Protein AF-A0A0D4CNG5-F1 (afdb_monomer_lite)

Sequence (132 aa):
MATKSVIRSNSKRKHYIVVYKGDNAIAQGYADDVAKELNITYSTLSYMMSPAYKKRVDTHKHRLKGYTTVVDLDEKPKMPTPKQVANYYLRHSTGETAEHYNCSTATVCRFFRQVHGCSKYQYLEKQYAKQN

Structure (mmCIF, N/CA/C/O backbone):
data_AF-A0A0D4CNG5-F1
#
_entry.id   AF-A0A0D4CNG5-F1
#
loop_
_atom_site.group_PDB
_atom_site.id
_atom_site.type_symbol
_atom_site.label_atom_id
_atom_site.label_alt_id
_atom_site.label_comp_id
_atom_site.label_asym_id
_atom_site.label_entity_id
_atom_site.label_seq_id
_atom_site.pdbx_PDB_ins_code
_atom_site.Cartn_x
_atom_site.Cartn_y
_atom_site.Cartn_z
_atom_site.occupancy
_atom_site.B_iso_or_equiv
_atom_site.auth_seq_id
_atom_site.auth_comp_id
_atom_site.auth_asym_id
_atom_site.auth_atom_id
_atom_site.pdbx_PDB_model_num
ATOM 1 N N . MET A 1 1 ? 42.931 -20.724 1.056 1.00 38.41 1 MET A N 1
ATOM 2 C CA . MET A 1 1 ? 41.968 -19.691 1.497 1.00 38.41 1 MET A CA 1
ATOM 3 C C . MET A 1 1 ? 40.850 -19.613 0.466 1.00 38.41 1 MET A C 1
ATOM 5 O O . MET A 1 1 ? 41.064 -19.055 -0.598 1.00 38.41 1 MET A O 1
ATOM 9 N N . ALA A 1 2 ? 39.709 -20.256 0.722 1.00 35.88 2 ALA A N 1
ATOM 10 C CA . ALA A 1 2 ? 38.561 -20.221 -0.184 1.00 35.88 2 ALA A CA 1
ATOM 11 C C . ALA A 1 2 ? 37.722 -18.976 0.129 1.00 35.88 2 ALA A C 1
ATOM 13 O O . ALA A 1 2 ? 37.153 -18.860 1.217 1.00 35.88 2 ALA A O 1
ATOM 14 N N . THR A 1 3 ? 37.680 -18.025 -0.800 1.00 41.94 3 THR A N 1
ATOM 15 C CA . THR A 1 3 ? 36.754 -16.896 -0.753 1.00 41.94 3 THR A CA 1
ATOM 16 C C . THR A 1 3 ? 35.334 -17.450 -0.825 1.00 41.94 3 THR A C 1
ATOM 18 O O . THR A 1 3 ? 34.931 -18.035 -1.827 1.00 41.94 3 THR A O 1
ATOM 21 N N . LYS A 1 4 ? 34.574 -17.302 0.268 1.00 41.16 4 LYS A N 1
ATOM 22 C CA . LYS A 1 4 ? 33.130 -17.548 0.279 1.00 41.16 4 LYS A CA 1
ATOM 23 C C . LYS A 1 4 ? 32.509 -16.635 -0.774 1.00 41.16 4 LYS A C 1
ATOM 25 O O . LYS A 1 4 ? 32.385 -15.430 -0.564 1.00 41.16 4 LYS A O 1
ATOM 30 N N . SER A 1 5 ? 32.160 -17.212 -1.917 1.00 40.66 5 SER A N 1
ATOM 31 C CA . SER A 1 5 ? 31.307 -16.592 -2.914 1.00 40.66 5 SER A CA 1
ATOM 32 C C . SER A 1 5 ? 30.008 -16.202 -2.216 1.00 40.66 5 SER A C 1
ATOM 34 O O . SER A 1 5 ? 29.241 -17.042 -1.748 1.00 40.66 5 SER A O 1
ATOM 36 N N . VAL A 1 6 ? 29.791 -14.896 -2.074 1.00 45.34 6 VAL A N 1
ATOM 37 C CA . VAL A 1 6 ? 28.518 -14.348 -1.621 1.00 45.34 6 VAL A CA 1
ATOM 38 C C . VAL A 1 6 ? 27.495 -14.727 -2.687 1.00 45.34 6 VAL A C 1
ATOM 40 O O . VAL A 1 6 ? 27.410 -14.094 -3.737 1.00 45.34 6 VAL A O 1
ATOM 43 N N . ILE A 1 7 ? 26.748 -15.802 -2.438 1.00 46.78 7 ILE A N 1
ATOM 44 C CA . ILE A 1 7 ? 25.554 -16.161 -3.198 1.00 46.78 7 ILE A CA 1
ATOM 45 C C . ILE A 1 7 ? 24.547 -15.034 -2.956 1.00 46.78 7 ILE A C 1
ATOM 47 O O . ILE A 1 7 ? 23.754 -15.064 -2.022 1.00 46.78 7 ILE A O 1
ATOM 51 N N . ARG A 1 8 ? 24.608 -13.986 -3.774 1.00 45.38 8 ARG A N 1
ATOM 52 C CA . ARG A 1 8 ? 23.518 -13.022 -3.939 1.00 45.38 8 ARG A CA 1
ATOM 53 C C . ARG A 1 8 ? 22.964 -13.152 -5.349 1.00 45.38 8 ARG A C 1
ATOM 55 O O . ARG A 1 8 ? 22.846 -12.186 -6.088 1.00 45.38 8 ARG A O 1
ATOM 62 N N . SER A 1 9 ? 22.579 -14.368 -5.715 1.00 44.97 9 SER A N 1
ATOM 63 C CA . SER A 1 9 ? 21.597 -14.595 -6.772 1.00 44.97 9 SER A CA 1
ATOM 64 C C . SER A 1 9 ? 20.187 -14.453 -6.190 1.00 44.97 9 SER A C 1
ATOM 66 O O . SER A 1 9 ? 19.354 -15.348 -6.328 1.00 44.97 9 SER A O 1
ATOM 68 N N . ASN A 1 10 ? 19.895 -13.324 -5.527 1.00 54.50 10 ASN A N 1
ATOM 69 C CA . ASN A 1 10 ? 18.500 -12.974 -5.284 1.00 54.50 10 ASN A CA 1
ATOM 70 C C . ASN A 1 10 ? 17.960 -12.502 -6.634 1.00 54.50 10 ASN A C 1
ATOM 72 O O . ASN A 1 10 ? 18.228 -11.391 -7.087 1.00 54.50 10 ASN A O 1
ATOM 76 N N . SER A 1 11 ? 17.368 -13.440 -7.371 1.00 67.00 11 SER A N 1
ATOM 77 C CA . SER A 1 11 ? 16.848 -13.173 -8.703 1.00 67.00 11 SER A CA 1
ATOM 78 C C . SER A 1 11 ? 15.831 -12.046 -8.593 1.00 67.00 11 SER A C 1
ATOM 80 O O . SER A 1 11 ? 14.789 -12.223 -7.964 1.00 67.00 11 SER A O 1
ATOM 82 N N . LYS A 1 12 ? 16.099 -10.921 -9.263 1.00 67.88 12 LYS A N 1
ATOM 83 C CA . LYS A 1 12 ? 15.186 -9.772 -9.371 1.00 67.88 12 LYS A CA 1
ATOM 84 C C . LYS A 1 12 ? 13.804 -10.134 -9.946 1.00 67.88 12 LYS A C 1
ATOM 86 O O . LYS A 1 12 ? 12.927 -9.286 -10.042 1.00 67.88 12 LYS A O 1
ATOM 91 N N . ARG A 1 13 ? 13.594 -11.386 -10.368 1.00 68.56 13 ARG A N 1
ATOM 92 C CA . ARG A 1 13 ? 12.285 -11.940 -10.743 1.00 68.56 13 ARG A CA 1
ATOM 93 C C . ARG A 1 13 ? 11.368 -12.207 -9.547 1.00 68.56 13 ARG A C 1
ATOM 95 O O . ARG A 1 13 ? 10.155 -12.186 -9.701 1.00 68.56 13 ARG A O 1
ATOM 102 N N . LYS A 1 14 ? 11.937 -12.431 -8.357 1.00 77.81 14 LYS A N 1
ATOM 103 C CA . LYS A 1 14 ? 11.190 -12.657 -7.105 1.00 77.81 14 LYS A CA 1
ATOM 104 C C . LYS A 1 14 ? 10.842 -11.370 -6.361 1.00 77.81 14 LYS A C 1
ATOM 106 O O . LYS A 1 14 ? 10.240 -11.433 -5.296 1.00 77.81 14 LYS A O 1
ATOM 111 N N . HIS A 1 15 ? 11.229 -10.226 -6.907 1.00 84.38 15 HIS A N 1
ATOM 112 C CA . HIS A 1 15 ? 10.932 -8.940 -6.309 1.00 84.38 15 HIS A CA 1
ATOM 113 C C . HIS A 1 15 ? 9.470 -8.577 -6.556 1.00 84.38 15 HIS A C 1
ATOM 115 O O . HIS A 1 15 ? 8.908 -8.887 -7.615 1.00 84.38 15 HIS A O 1
ATOM 121 N N . TYR A 1 16 ? 8.859 -7.939 -5.564 1.00 86.38 16 TYR A N 1
ATOM 122 C CA . TYR A 1 16 ? 7.525 -7.381 -5.676 1.00 86.38 16 TYR A CA 1
ATOM 123 C C . TYR A 1 16 ? 7.626 -5.996 -6.305 1.00 86.38 16 TYR A C 1
ATOM 125 O O . TYR A 1 16 ? 8.336 -5.118 -5.823 1.00 8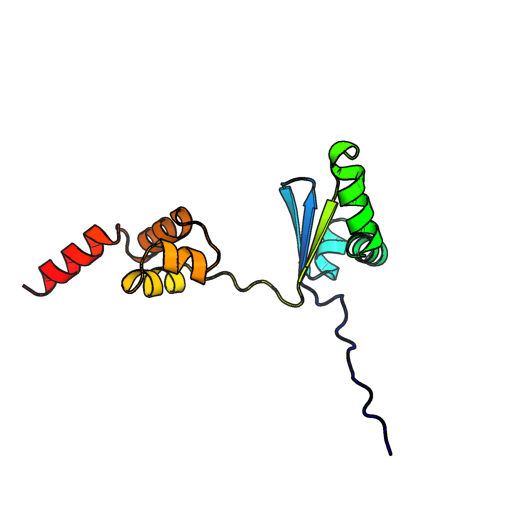6.38 16 TYR A O 1
ATOM 133 N N . ILE A 1 17 ? 6.905 -5.802 -7.396 1.00 89.81 17 ILE A N 1
ATOM 134 C CA . ILE A 1 17 ? 6.953 -4.597 -8.198 1.00 89.81 17 ILE A C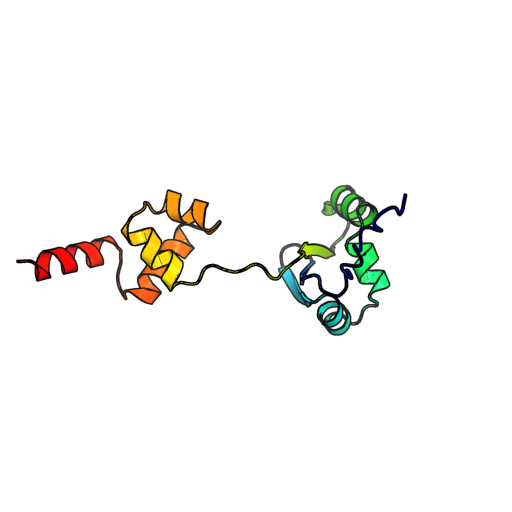A 1
ATOM 135 C C . ILE A 1 17 ? 5.583 -3.937 -8.196 1.00 89.81 17 ILE A C 1
ATOM 137 O O . ILE A 1 17 ? 4.555 -4.599 -8.339 1.00 89.81 17 ILE A O 1
ATOM 141 N N . VAL A 1 18 ? 5.583 -2.612 -8.074 1.00 88.94 18 VAL A N 1
ATOM 142 C CA . VAL A 1 18 ? 4.403 -1.783 -8.330 1.00 88.94 18 VAL A CA 1
ATOM 143 C C . VAL A 1 18 ? 4.727 -0.804 -9.445 1.00 88.94 18 VAL A C 1
ATOM 145 O O . VAL A 1 18 ? 5.732 -0.090 -9.395 1.00 88.94 18 VAL A O 1
ATOM 148 N N . VAL A 1 19 ? 3.872 -0.788 -10.460 1.00 89.00 19 VAL A N 1
ATOM 149 C CA . VAL A 1 19 ? 4.018 0.037 -11.653 1.00 89.00 19 VAL A CA 1
ATOM 150 C C . VAL A 1 19 ? 2.916 1.086 -11.655 1.00 89.00 19 VAL A C 1
ATOM 152 O O . VAL A 1 19 ? 1.734 0.755 -11.595 1.00 89.00 19 VAL A O 1
ATOM 155 N N . TYR A 1 20 ? 3.297 2.354 -11.749 1.00 87.44 20 TYR A N 1
ATOM 156 C CA . TYR A 1 20 ? 2.386 3.497 -11.768 1.00 87.44 20 TYR A CA 1
ATOM 157 C C . TYR A 1 20 ? 2.435 4.194 -13.111 1.00 87.44 20 TYR A C 1
ATOM 159 O O . TYR A 1 20 ? 3.506 4.286 -13.689 1.00 87.44 20 TYR A O 1
ATOM 167 N N . LYS A 1 21 ? 1.320 4.754 -13.575 1.00 86.25 21 LYS A N 1
ATOM 168 C CA . LYS A 1 21 ? 1.249 5.685 -14.702 1.00 86.25 21 LYS A CA 1
ATOM 169 C C . LYS A 1 21 ? 0.746 7.033 -14.194 1.00 86.25 21 LYS A C 1
ATOM 171 O O . LYS A 1 21 ? -0.444 7.184 -13.910 1.00 86.25 21 LYS A O 1
ATOM 176 N N . GLY A 1 22 ? 1.644 8.010 -14.073 1.00 81.31 22 GLY A N 1
ATOM 177 C CA . GLY A 1 22 ? 1.366 9.204 -13.267 1.00 81.31 22 GLY A CA 1
ATOM 178 C C . GLY A 1 22 ? 1.118 8.811 -11.806 1.00 81.31 22 GLY A C 1
ATOM 179 O O . GLY A 1 22 ? 1.940 8.106 -11.228 1.00 81.31 22 GLY A O 1
ATOM 180 N N . ASP A 1 23 ? -0.026 9.208 -11.246 1.00 78.69 23 ASP A N 1
ATOM 181 C CA . ASP A 1 23 ? -0.401 8.902 -9.854 1.00 78.69 23 ASP A CA 1
ATOM 182 C C . ASP A 1 23 ? -1.192 7.589 -9.700 1.00 78.69 23 ASP A C 1
ATOM 184 O O . ASP A 1 23 ? -1.469 7.145 -8.587 1.00 78.69 23 ASP A O 1
ATOM 188 N N . ASN A 1 24 ? -1.552 6.937 -10.810 1.00 81.62 24 ASN A N 1
ATOM 189 C CA . ASN A 1 24 ? -2.383 5.735 -10.794 1.00 81.62 24 ASN A CA 1
ATOM 190 C C . ASN A 1 24 ? -1.525 4.473 -10.857 1.00 81.62 24 ASN A C 1
ATOM 192 O O . ASN A 1 24 ? -0.761 4.298 -11.805 1.00 81.62 24 ASN A O 1
ATOM 196 N N . ALA A 1 25 ? -1.682 3.564 -9.894 1.00 87.31 25 ALA A N 1
ATOM 197 C CA . ALA A 1 25 ? -1.111 2.223 -9.989 1.00 87.31 25 ALA A CA 1
ATOM 198 C C . ALA A 1 25 ? -1.809 1.445 -11.119 1.00 87.31 25 ALA A C 1
ATOM 200 O O . ALA A 1 25 ? -3.036 1.361 -11.137 1.00 87.31 25 ALA A O 1
ATOM 201 N N . ILE A 1 26 ? -1.031 0.903 -12.060 1.00 90.44 26 ILE A N 1
ATOM 202 C CA . ILE A 1 26 ? -1.540 0.166 -13.229 1.00 90.44 26 ILE A CA 1
ATOM 203 C C . ILE A 1 26 ? -1.287 -1.341 -13.159 1.00 90.44 26 ILE A C 1
ATOM 205 O O . ILE A 1 26 ? -2.023 -2.081 -13.794 1.00 90.44 26 ILE A O 1
ATOM 209 N N . ALA A 1 27 ? -0.272 -1.788 -12.414 1.00 90.25 27 ALA A N 1
ATOM 210 C CA . ALA A 1 27 ? 0.012 -3.204 -12.181 1.00 90.25 27 ALA A CA 1
ATOM 211 C C . ALA A 1 27 ? 0.789 -3.379 -10.870 1.00 90.25 27 ALA A C 1
ATOM 213 O O . ALA A 1 27 ? 1.582 -2.509 -10.486 1.00 90.25 27 ALA A O 1
ATOM 214 N N . GLN A 1 28 ? 0.574 -4.498 -10.180 1.00 91.31 28 GLN A N 1
ATOM 215 C CA . GLN A 1 28 ? 1.297 -4.841 -8.954 1.00 91.31 28 GLN A CA 1
ATOM 216 C C . GLN A 1 28 ? 1.419 -6.357 -8.787 1.00 91.31 28 GLN A C 1
ATOM 218 O O . GLN A 1 28 ? 0.457 -7.088 -9.003 1.00 91.31 28 GLN A O 1
ATOM 223 N N . GLY A 1 29 ? 2.576 -6.838 -8.344 1.00 89.69 29 GLY A N 1
ATOM 224 C CA . GLY A 1 29 ? 2.805 -8.274 -8.186 1.00 89.69 29 GLY A CA 1
ATOM 225 C C . GLY A 1 29 ? 4.280 -8.629 -8.223 1.00 89.69 29 GLY A C 1
ATOM 226 O O . GLY A 1 29 ? 5.136 -7.752 -8.165 1.00 89.69 29 GLY A O 1
ATOM 227 N N . TYR A 1 30 ? 4.595 -9.916 -8.334 1.00 90.38 30 TYR A N 1
ATOM 228 C CA . TYR A 1 30 ? 5.971 -10.317 -8.610 1.00 90.38 30 TYR A CA 1
ATOM 229 C C . TYR A 1 30 ? 6.366 -9.918 -10.031 1.00 90.38 30 TYR A C 1
ATOM 231 O O . TYR A 1 30 ? 5.524 -9.847 -10.926 1.00 90.38 30 TYR A O 1
ATOM 239 N N . ALA A 1 31 ? 7.651 -9.650 -10.243 1.00 87.81 31 ALA A N 1
ATOM 240 C CA . ALA A 1 31 ? 8.137 -9.068 -11.488 1.00 87.81 31 ALA A CA 1
ATOM 241 C C . ALA A 1 31 ? 7.731 -9.845 -12.755 1.00 87.81 31 ALA A C 1
ATOM 243 O O . ALA A 1 31 ? 7.420 -9.232 -13.776 1.00 87.81 31 ALA A O 1
ATOM 244 N N . ASP A 1 32 ? 7.703 -11.178 -12.685 1.00 87.69 32 ASP A N 1
ATOM 245 C CA . ASP A 1 32 ? 7.287 -12.027 -13.808 1.00 87.69 32 ASP A CA 1
ATOM 246 C C . ASP A 1 32 ? 5.789 -11.886 -14.128 1.00 87.69 32 ASP A C 1
ATOM 248 O O . ASP A 1 32 ? 5.409 -11.905 -15.299 1.00 87.69 32 ASP A O 1
ATOM 252 N N . ASP A 1 33 ? 4.942 -11.714 -13.114 1.00 90.06 33 ASP A N 1
ATOM 253 C CA . ASP A 1 33 ? 3.497 -11.546 -13.294 1.00 90.06 33 ASP A CA 1
ATOM 254 C C . ASP A 1 33 ? 3.181 -10.156 -13.844 1.00 90.06 33 ASP A C 1
ATOM 256 O O . ASP A 1 33 ? 2.421 -10.023 -14.800 1.00 90.06 33 ASP A O 1
ATOM 260 N N . VAL A 1 34 ? 3.851 -9.130 -13.317 1.00 90.62 34 VAL A N 1
ATOM 261 C CA . VAL A 1 34 ? 3.696 -7.745 -13.779 1.00 90.62 34 VAL A CA 1
ATOM 262 C C . VAL A 1 34 ? 4.160 -7.585 -15.228 1.00 90.62 34 VAL A C 1
ATOM 264 O O . VAL A 1 34 ? 3.513 -6.892 -16.012 1.00 90.62 34 VAL A O 1
ATOM 267 N N . ALA A 1 35 ? 5.259 -8.241 -15.619 1.00 90.44 35 ALA A N 1
ATOM 268 C CA . ALA A 1 35 ? 5.721 -8.228 -17.006 1.00 90.44 35 ALA A CA 1
ATOM 269 C C . ALA A 1 35 ? 4.671 -8.823 -17.963 1.00 90.44 35 ALA A C 1
ATOM 271 O O . ALA A 1 35 ? 4.425 -8.261 -19.031 1.00 90.44 35 ALA A O 1
ATOM 272 N N . LYS A 1 36 ? 4.017 -9.922 -17.560 1.00 91.12 36 LYS A N 1
ATOM 273 C CA . LYS A 1 36 ? 2.935 -10.551 -18.333 1.00 91.12 36 LYS A CA 1
ATOM 274 C C . LYS A 1 36 ? 1.691 -9.669 -18.394 1.00 91.12 36 LYS A C 1
ATOM 276 O O . LYS A 1 36 ? 1.148 -9.487 -19.477 1.00 91.12 36 LYS A O 1
ATOM 281 N N . GLU A 1 37 ? 1.269 -9.109 -17.262 1.00 92.00 37 GLU A N 1
ATOM 282 C CA . GLU A 1 37 ? 0.088 -8.241 -17.164 1.00 92.00 37 GLU A CA 1
ATOM 283 C C . GLU A 1 37 ? 0.219 -7.007 -18.064 1.00 92.00 37 GLU A C 1
ATOM 285 O O . GLU A 1 37 ? -0.711 -6.648 -18.783 1.00 92.00 37 GLU A O 1
ATOM 290 N N . LEU A 1 38 ? 1.405 -6.397 -18.086 1.00 88.88 38 LEU A N 1
ATOM 291 C CA . LEU A 1 38 ? 1.695 -5.233 -18.923 1.00 88.88 38 LEU A CA 1
ATOM 292 C C . LEU A 1 38 ? 2.056 -5.591 -20.371 1.00 88.88 38 LEU A C 1
ATOM 294 O O . LEU A 1 38 ? 2.270 -4.686 -21.177 1.00 88.88 38 LEU A O 1
ATOM 298 N N . ASN A 1 39 ? 2.135 -6.882 -20.704 1.00 92.69 39 ASN A N 1
ATOM 299 C CA . ASN A 1 39 ? 2.583 -7.392 -21.998 1.00 92.69 39 ASN A CA 1
ATOM 300 C C . ASN A 1 39 ? 3.945 -6.810 -22.438 1.00 92.69 39 ASN A C 1
ATOM 302 O O . ASN A 1 39 ? 4.127 -6.370 -23.575 1.00 92.69 39 ASN A O 1
ATOM 306 N N . ILE A 1 40 ? 4.911 -6.778 -21.515 1.00 90.12 40 ILE A N 1
ATOM 307 C CA . ILE A 1 40 ? 6.278 -6.301 -21.764 1.00 90.12 40 ILE A CA 1
ATOM 308 C C . ILE A 1 40 ? 7.308 -7.379 -21.438 1.00 90.12 40 ILE A C 1
ATOM 310 O O . ILE A 1 40 ? 7.077 -8.295 -20.653 1.00 90.12 40 ILE A O 1
ATOM 314 N N . THR A 1 41 ? 8.504 -7.244 -22.007 1.00 90.69 41 THR A N 1
ATOM 315 C CA . THR A 1 41 ? 9.616 -8.125 -21.640 1.00 90.69 41 THR A CA 1
ATOM 316 C C . THR A 1 41 ? 10.168 -7.769 -20.261 1.00 90.69 41 THR A C 1
ATOM 318 O O . THR A 1 41 ? 10.187 -6.601 -19.859 1.00 90.69 41 THR A O 1
ATOM 321 N N . TYR A 1 42 ? 10.722 -8.762 -19.563 1.00 87.12 42 TYR A N 1
ATOM 322 C CA . TYR A 1 42 ? 11.441 -8.522 -18.312 1.00 87.12 42 TYR A CA 1
ATOM 323 C C . TYR A 1 42 ? 12.607 -7.537 -18.494 1.00 87.12 42 TYR A C 1
ATOM 325 O O . TYR A 1 42 ? 12.871 -6.725 -17.615 1.00 87.12 42 TYR A O 1
ATOM 333 N N . SER A 1 43 ? 13.284 -7.556 -19.646 1.00 88.12 43 SER A N 1
ATOM 334 C CA . SER A 1 43 ? 14.358 -6.605 -19.963 1.00 88.12 43 SER A CA 1
ATOM 335 C C . SER A 1 43 ? 13.854 -5.161 -19.969 1.00 88.12 43 SER A C 1
ATOM 337 O O . SER A 1 43 ? 14.508 -4.278 -19.413 1.00 88.12 43 SER A O 1
ATOM 339 N N . THR A 1 44 ? 12.665 -4.924 -20.531 1.00 88.06 44 THR A N 1
ATOM 340 C CA . THR A 1 44 ? 11.993 -3.618 -20.494 1.00 88.06 44 THR A CA 1
ATOM 341 C C . THR A 1 44 ? 11.670 -3.216 -19.058 1.00 88.06 44 THR A C 1
ATOM 343 O O . THR A 1 44 ? 12.037 -2.119 -18.638 1.00 88.06 44 THR A O 1
ATOM 346 N N . LEU A 1 45 ? 11.068 -4.117 -18.278 1.00 87.75 45 LEU A N 1
ATOM 347 C CA . LEU A 1 45 ? 10.761 -3.868 -16.867 1.00 87.75 45 LEU A CA 1
ATOM 348 C C . LEU A 1 45 ? 12.036 -3.567 -16.055 1.00 87.75 45 LEU A C 1
ATOM 350 O O . LEU A 1 45 ? 12.084 -2.608 -15.287 1.00 87.75 45 LEU A O 1
ATOM 354 N N . SER A 1 46 ? 13.115 -4.315 -16.291 1.00 88.19 46 SER A N 1
ATOM 355 C CA . SER A 1 46 ? 14.424 -4.108 -15.664 1.00 88.19 46 SER A CA 1
ATOM 356 C C . SER A 1 46 ? 15.057 -2.773 -16.040 1.00 88.19 46 SER A C 1
ATOM 358 O O . SER A 1 46 ? 15.703 -2.147 -15.196 1.00 88.19 46 SER A O 1
ATOM 360 N N . TYR A 1 47 ? 14.886 -2.315 -17.280 1.00 87.44 47 TYR A N 1
ATOM 361 C CA . TYR A 1 47 ? 15.317 -0.979 -17.679 1.00 87.44 47 TYR A CA 1
ATOM 362 C C . TYR A 1 47 ? 14.530 0.101 -16.930 1.00 87.44 47 TYR A C 1
ATOM 364 O O . TYR A 1 47 ? 15.135 1.053 -16.440 1.00 87.44 47 TYR A O 1
ATOM 372 N N . MET A 1 48 ? 13.217 -0.072 -16.757 1.00 87.38 48 MET A N 1
ATOM 373 C CA . MET A 1 48 ? 12.369 0.873 -16.018 1.00 87.38 48 MET A CA 1
ATOM 374 C C . MET A 1 48 ? 12.723 0.955 -14.525 1.00 87.38 48 MET A C 1
ATOM 376 O O . MET A 1 48 ? 12.583 2.008 -13.908 1.00 87.38 48 MET A O 1
ATOM 380 N N . MET A 1 49 ? 13.258 -0.125 -13.953 1.00 86.00 49 MET A N 1
ATOM 381 C CA . MET A 1 49 ? 13.796 -0.144 -12.587 1.00 86.00 49 MET A CA 1
ATOM 382 C C . MET A 1 49 ? 15.188 0.496 -12.464 1.00 86.00 49 MET A C 1
ATOM 384 O O . MET A 1 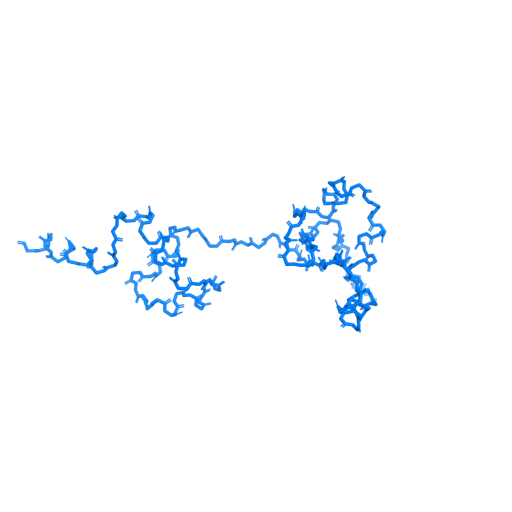49 ? 15.649 0.771 -11.352 1.00 86.00 49 MET A O 1
ATOM 388 N N . SER A 1 50 ? 15.882 0.733 -13.582 1.00 86.69 50 SER A N 1
ATOM 389 C CA . SER A 1 50 ? 17.262 1.220 -13.569 1.00 86.69 50 SER A CA 1
ATOM 390 C C . SER A 1 50 ? 17.377 2.679 -13.092 1.00 86.69 50 SER A C 1
ATOM 392 O O . SER A 1 50 ? 16.483 3.495 -13.342 1.00 86.69 50 SER A O 1
ATOM 394 N N . PRO A 1 51 ? 18.514 3.064 -12.480 1.00 86.38 51 PRO A N 1
ATOM 395 C CA . PRO A 1 51 ? 18.773 4.457 -12.110 1.00 86.38 51 PRO A CA 1
ATOM 396 C C . PRO A 1 51 ? 18.710 5.425 -13.298 1.00 86.38 51 PRO A C 1
ATOM 398 O O . PRO A 1 51 ? 18.263 6.559 -13.149 1.00 86.38 51 PRO A O 1
ATOM 401 N N . ALA A 1 52 ? 19.121 4.976 -14.489 1.00 85.44 52 ALA A N 1
ATOM 402 C CA . ALA A 1 52 ? 19.092 5.785 -15.703 1.00 85.44 52 ALA A CA 1
ATOM 403 C C . ALA A 1 52 ? 17.659 6.162 -16.103 1.00 85.44 52 ALA A C 1
ATOM 405 O O . ALA A 1 52 ? 17.394 7.314 -16.452 1.00 85.44 52 ALA A O 1
ATOM 406 N N . TYR A 1 53 ? 16.727 5.211 -16.011 1.00 85.56 53 TYR A N 1
ATOM 407 C CA . TYR A 1 53 ? 15.323 5.472 -16.298 1.00 85.56 53 TYR A CA 1
ATOM 408 C C . TYR A 1 53 ? 14.688 6.373 -15.236 1.00 85.56 53 TYR A C 1
ATOM 410 O O . TYR A 1 53 ? 14.041 7.353 -15.600 1.00 85.56 53 TYR A O 1
ATOM 418 N N . LYS A 1 54 ? 14.949 6.119 -13.945 1.00 83.69 54 LYS A N 1
ATOM 419 C CA . LYS A 1 54 ? 14.496 6.996 -12.846 1.00 83.69 54 LYS A CA 1
ATOM 420 C C . LYS A 1 54 ? 14.949 8.440 -13.065 1.00 83.69 54 LYS A C 1
ATOM 422 O O . LYS A 1 54 ? 14.117 9.338 -13.128 1.00 83.69 54 LYS A O 1
ATOM 427 N N . LYS A 1 55 ? 16.241 8.644 -13.349 1.00 85.31 55 LYS A N 1
ATOM 428 C CA . LYS A 1 55 ? 16.798 9.967 -13.667 1.00 85.31 55 LYS A CA 1
ATOM 429 C C . LYS A 1 55 ? 16.095 10.616 -14.860 1.00 85.31 55 LYS A C 1
ATOM 431 O O . LYS A 1 55 ? 15.828 11.814 -14.831 1.00 85.31 55 LYS A O 1
ATOM 436 N N . ARG A 1 56 ? 15.776 9.849 -15.908 1.00 82.19 56 ARG A N 1
ATOM 437 C CA . ARG A 1 56 ? 15.063 10.354 -17.091 1.00 82.19 56 ARG A CA 1
ATOM 438 C C . ARG A 1 56 ? 13.631 10.781 -16.763 1.00 82.19 56 ARG A C 1
ATOM 440 O O . ARG A 1 56 ? 13.204 11.829 -17.244 1.00 82.19 56 ARG A O 1
ATOM 447 N N . VAL A 1 57 ? 12.912 9.993 -15.962 1.00 81.44 57 VAL A N 1
ATOM 448 C CA . VAL A 1 57 ? 11.554 10.321 -15.502 1.00 81.44 57 VAL A CA 1
ATOM 449 C C . VAL A 1 57 ? 11.575 11.578 -14.637 1.00 81.44 57 VAL A C 1
ATOM 451 O O . VAL A 1 57 ? 10.799 12.490 -14.902 1.00 81.44 57 VAL A O 1
ATOM 454 N N . ASP A 1 58 ? 12.510 11.681 -13.692 1.00 79.12 58 ASP A N 1
ATOM 455 C CA . ASP A 1 58 ? 12.637 12.852 -12.818 1.00 79.12 58 ASP A CA 1
ATOM 456 C C . ASP A 1 58 ? 13.010 14.118 -13.606 1.00 79.12 58 ASP A C 1
ATOM 458 O O . ASP A 1 58 ? 12.379 15.162 -13.449 1.00 79.12 58 ASP A O 1
ATOM 462 N N . THR A 1 59 ? 13.975 14.018 -14.528 1.00 81.31 59 THR A N 1
ATOM 463 C CA . THR A 1 59 ? 14.449 15.156 -15.344 1.00 81.31 59 THR A CA 1
ATOM 464 C C . THR A 1 59 ? 13.381 15.665 -16.320 1.00 81.31 59 THR A C 1
ATOM 466 O O . THR A 1 59 ? 13.363 16.844 -16.675 1.00 81.31 59 THR A O 1
ATOM 469 N N . HIS A 1 60 ? 12.481 14.795 -16.786 1.00 73.31 60 HIS A N 1
ATOM 470 C CA . HIS A 1 60 ? 11.495 15.127 -17.822 1.00 73.31 60 HIS A CA 1
ATOM 471 C C . HIS A 1 60 ? 10.041 14.970 -17.366 1.00 73.31 60 HIS A C 1
ATOM 473 O O . HIS A 1 60 ? 9.142 14.881 -18.209 1.00 73.31 60 HIS A O 1
ATOM 479 N N . LYS A 1 61 ? 9.798 14.997 -16.050 1.00 66.69 61 LYS A N 1
ATOM 480 C CA . LYS A 1 61 ? 8.498 14.742 -15.406 1.00 66.69 61 LYS A CA 1
ATOM 481 C C . LYS A 1 61 ? 7.331 15.529 -16.019 1.00 66.69 61 LYS A C 1
ATOM 483 O O . LYS A 1 61 ? 6.239 14.994 -16.168 1.00 66.69 61 LYS A O 1
ATOM 488 N N . HIS A 1 62 ? 7.571 16.771 -16.447 1.00 55.88 62 HIS A N 1
ATOM 489 C CA . HIS A 1 62 ? 6.550 17.656 -17.030 1.00 55.88 62 HIS A CA 1
ATOM 490 C C . HIS A 1 62 ? 6.323 17.476 -18.542 1.00 55.88 62 HIS A C 1
ATOM 492 O O . HIS A 1 62 ? 5.344 17.991 -19.075 1.00 55.88 62 HIS A O 1
ATOM 498 N N . ARG A 1 63 ? 7.215 16.774 -19.257 1.00 59.25 63 ARG A N 1
ATOM 499 C CA . ARG A 1 63 ? 7.158 16.638 -20.729 1.00 59.25 63 ARG A CA 1
ATOM 500 C C . ARG A 1 63 ? 6.562 15.308 -21.190 1.00 59.25 63 ARG A C 1
ATOM 502 O O . ARG A 1 63 ? 6.184 15.184 -22.350 1.00 59.25 63 ARG A O 1
ATOM 509 N N . LEU A 1 64 ? 6.470 14.317 -20.305 1.00 58.84 64 LEU A N 1
ATOM 510 C CA . LEU A 1 64 ? 6.024 12.964 -20.635 1.00 58.84 64 LEU A CA 1
ATOM 511 C C . LEU A 1 64 ? 4.627 12.708 -20.054 1.00 58.84 64 LEU A C 1
ATOM 513 O O . LEU A 1 64 ? 4.487 12.304 -18.904 1.00 58.84 64 LEU A O 1
ATOM 517 N N . LYS A 1 65 ? 3.569 12.918 -20.849 1.00 60.41 65 LYS A N 1
ATOM 518 C CA . LYS A 1 65 ? 2.220 12.451 -20.479 1.00 60.41 65 LYS A CA 1
ATOM 519 C C . LYS A 1 65 ? 2.238 10.923 -20.344 1.00 60.41 65 LYS A C 1
ATOM 521 O O . LYS A 1 65 ? 2.535 10.225 -21.308 1.00 60.41 65 LYS A O 1
ATOM 526 N N . GLY A 1 66 ? 1.884 10.408 -19.165 1.00 64.25 66 GLY A N 1
ATOM 527 C CA . GLY A 1 66 ? 1.749 8.968 -18.926 1.00 64.25 66 GLY A CA 1
ATOM 528 C C . GLY A 1 66 ? 3.059 8.221 -18.669 1.00 64.25 66 GLY A C 1
ATOM 529 O O . GLY A 1 66 ? 3.144 7.051 -19.034 1.00 64.25 66 GLY A O 1
ATOM 530 N N . TYR A 1 67 ? 4.061 8.873 -18.064 1.00 67.12 67 TYR A N 1
ATOM 531 C CA . TYR A 1 67 ? 5.285 8.198 -17.624 1.00 67.12 67 TYR A CA 1
ATOM 532 C C . TYR A 1 67 ? 4.982 7.097 -16.610 1.00 67.12 67 TYR A C 1
ATOM 534 O O . TYR A 1 67 ? 4.015 7.189 -15.847 1.00 67.12 67 TYR A O 1
ATOM 542 N N . THR A 1 68 ? 5.844 6.083 -16.594 1.00 76.38 68 THR A N 1
ATOM 543 C CA . THR A 1 68 ? 5.648 4.909 -15.764 1.00 76.38 68 THR A CA 1
ATOM 544 C C . THR A 1 68 ? 6.700 4.836 -14.667 1.00 76.38 68 THR A C 1
ATOM 546 O O . THR A 1 68 ? 7.861 4.624 -14.980 1.00 76.38 68 THR A O 1
ATOM 549 N N . THR A 1 69 ? 6.349 5.012 -13.395 1.00 80.69 69 THR A N 1
ATOM 550 C CA . THR A 1 69 ? 7.300 4.792 -12.290 1.00 80.69 69 THR A CA 1
ATOM 551 C C . THR A 1 69 ? 7.198 3.360 -11.791 1.00 80.69 69 THR A C 1
ATOM 553 O O . THR A 1 69 ? 6.108 2.810 -11.654 1.00 80.69 69 THR A O 1
ATOM 556 N N . VAL A 1 70 ? 8.352 2.743 -11.538 1.00 83.44 70 VAL A N 1
ATOM 557 C CA . VAL A 1 70 ? 8.443 1.363 -11.060 1.00 83.44 70 VAL A CA 1
ATOM 558 C C . VAL A 1 70 ? 9.100 1.361 -9.689 1.00 83.44 70 VAL A C 1
ATOM 560 O O . VAL A 1 70 ? 10.232 1.832 -9.529 1.00 83.44 70 VAL A O 1
ATOM 563 N N . VAL A 1 71 ? 8.373 0.847 -8.703 1.00 84.75 71 VAL A N 1
ATOM 564 C CA . VAL A 1 71 ? 8.868 0.619 -7.347 1.00 84.75 71 VAL A CA 1
ATOM 565 C C . VAL A 1 71 ? 9.243 -0.852 -7.241 1.00 84.75 71 VAL A C 1
ATOM 567 O O . VAL A 1 71 ? 8.400 -1.714 -7.459 1.00 84.75 71 VAL A O 1
ATOM 570 N N . ASP A 1 72 ? 10.514 -1.106 -6.946 1.00 85.62 72 ASP A N 1
ATOM 571 C CA . ASP A 1 72 ? 11.101 -2.434 -6.771 1.00 85.62 72 ASP A CA 1
ATOM 572 C C . ASP A 1 72 ? 11.259 -2.692 -5.267 1.00 85.62 72 ASP A C 1
ATOM 574 O O . ASP A 1 72 ? 11.913 -1.904 -4.575 1.00 85.62 72 ASP A O 1
ATOM 578 N N . LEU A 1 73 ? 10.602 -3.735 -4.762 1.00 83.06 73 LEU A N 1
ATOM 579 C CA . LEU A 1 73 ? 10.602 -4.137 -3.359 1.00 83.06 73 LEU A CA 1
ATOM 580 C C . LEU A 1 73 ? 11.108 -5.579 -3.261 1.00 83.06 73 LEU A C 1
ATOM 582 O O . LEU A 1 73 ? 10.622 -6.459 -3.970 1.00 83.06 73 LEU A O 1
ATOM 586 N N . ASP A 1 74 ? 12.039 -5.840 -2.342 1.00 81.12 74 ASP A N 1
ATOM 587 C CA . ASP A 1 74 ? 12.585 -7.190 -2.138 1.00 81.12 74 ASP A CA 1
ATOM 588 C C . ASP A 1 74 ? 11.488 -8.201 -1.755 1.00 81.12 74 ASP A C 1
ATOM 590 O O . ASP A 1 74 ? 11.516 -9.357 -2.175 1.00 81.12 74 ASP A O 1
ATOM 594 N N . GLU A 1 75 ? 10.484 -7.753 -0.996 1.00 78.00 75 GLU A N 1
ATOM 595 C CA . GLU A 1 75 ? 9.344 -8.556 -0.560 1.00 78.00 75 GLU A CA 1
ATOM 596 C C . GLU A 1 75 ? 8.032 -7.774 -0.673 1.00 78.00 75 GLU A C 1
ATOM 598 O O . GLU A 1 75 ? 8.004 -6.539 -0.673 1.00 78.00 75 GLU A O 1
ATOM 603 N N . LYS A 1 76 ? 6.910 -8.503 -0.739 1.00 78.62 76 LYS A N 1
ATOM 604 C CA . LYS A 1 76 ? 5.580 -7.890 -0.724 1.00 78.62 76 LYS A CA 1
ATOM 605 C C . LYS A 1 76 ? 5.409 -7.093 0.576 1.00 78.62 76 LYS A C 1
ATOM 607 O O . LYS A 1 76 ? 5.556 -7.679 1.652 1.00 78.62 76 LYS A O 1
ATOM 612 N N . PRO A 1 77 ? 5.030 -5.804 0.514 1.00 74.56 77 PRO A N 1
ATOM 613 C CA . PRO A 1 77 ? 4.842 -5.014 1.718 1.00 74.56 77 PRO A CA 1
ATOM 614 C C . PRO A 1 77 ? 3.747 -5.655 2.572 1.00 74.56 77 PRO A C 1
ATOM 616 O O . PRO A 1 77 ? 2.611 -5.859 2.127 1.00 74.56 77 PRO A O 1
ATOM 619 N N . LYS A 1 78 ? 4.097 -6.000 3.813 1.00 78.25 78 LYS A N 1
ATOM 620 C CA . LYS A 1 78 ? 3.149 -6.548 4.778 1.00 78.25 78 LYS A CA 1
ATOM 621 C C . LYS A 1 78 ? 2.262 -5.413 5.267 1.00 78.25 78 LYS A C 1
ATOM 623 O O . LYS A 1 78 ? 2.618 -4.688 6.190 1.00 78.25 78 LYS A O 1
ATOM 628 N N . MET A 1 79 ? 1.113 -5.242 4.619 1.00 78.50 79 MET A N 1
ATOM 629 C CA . MET A 1 79 ? 0.145 -4.250 5.065 1.00 78.50 79 MET A CA 1
ATOM 630 C C . MET A 1 79 ? -0.371 -4.614 6.462 1.00 78.50 79 MET A C 1
ATOM 632 O O . MET A 1 79 ? -0.653 -5.790 6.726 1.00 78.50 79 MET A O 1
ATOM 636 N N . PRO A 1 80 ? -0.494 -3.630 7.363 1.00 83.69 80 PRO A N 1
ATOM 637 C CA . PRO A 1 80 ? -0.996 -3.883 8.697 1.00 83.69 80 PRO A CA 1
ATOM 638 C C . PRO A 1 80 ? -2.462 -4.300 8.611 1.00 83.69 80 PRO A C 1
ATOM 640 O O . PRO A 1 80 ? -3.276 -3.682 7.922 1.00 83.69 80 PRO A O 1
ATOM 643 N N . THR A 1 81 ? -2.811 -5.382 9.301 1.00 89.44 81 THR A N 1
ATOM 644 C CA . THR A 1 81 ? -4.206 -5.830 9.331 1.00 89.44 81 THR A CA 1
ATOM 645 C C . THR A 1 81 ? -5.049 -4.862 10.167 1.00 89.44 81 THR A C 1
ATOM 647 O O . THR A 1 81 ? -4.553 -4.348 11.175 1.00 89.44 81 THR A O 1
ATOM 650 N N . PRO A 1 82 ? -6.343 -4.657 9.845 1.00 90.19 82 PRO A N 1
ATOM 651 C CA . PRO A 1 82 ? -7.209 -3.777 10.632 1.00 90.19 82 PRO A CA 1
ATOM 652 C C . PRO A 1 82 ? -7.220 -4.123 12.128 1.00 90.19 82 PRO A C 1
ATOM 654 O O . PRO A 1 82 ? -7.232 -3.231 12.969 1.00 90.19 82 PRO A O 1
ATOM 657 N N . LYS A 1 83 ? -7.129 -5.420 12.463 1.00 91.88 83 LYS A N 1
ATOM 658 C CA . LYS A 1 83 ? -7.043 -5.917 13.845 1.00 91.88 83 LYS A CA 1
ATOM 659 C C . LYS A 1 83 ? -5.765 -5.472 14.561 1.00 91.88 83 LYS A C 1
ATOM 661 O O . LYS A 1 83 ? -5.837 -5.070 15.717 1.00 91.88 83 LYS A O 1
ATOM 666 N N . GLN A 1 84 ? -4.610 -5.528 13.895 1.00 90.94 84 GLN A N 1
ATOM 667 C CA . GLN A 1 84 ? -3.341 -5.077 14.479 1.00 90.94 84 GLN A CA 1
ATOM 668 C C . GLN A 1 84 ? -3.380 -3.579 14.778 1.00 90.94 84 GLN A C 1
ATOM 670 O O . GLN A 1 84 ? -3.069 -3.175 15.897 1.00 90.94 84 GLN A O 1
ATOM 675 N N . VAL A 1 85 ? -3.851 -2.783 13.812 1.00 91.19 85 VAL A N 1
ATOM 676 C CA . VAL A 1 85 ? -3.969 -1.328 13.972 1.00 91.19 85 VAL A CA 1
ATOM 677 C C . VAL A 1 85 ? -4.951 -0.976 15.088 1.00 91.19 85 VAL A C 1
ATOM 679 O O . VAL A 1 85 ? -4.635 -0.143 15.933 1.00 91.19 85 VAL A O 1
ATOM 682 N N . ALA A 1 86 ? -6.114 -1.635 15.142 1.00 90.88 86 ALA A N 1
ATOM 683 C CA . ALA A 1 86 ? -7.112 -1.387 16.180 1.00 90.88 86 ALA A CA 1
ATOM 684 C C . ALA A 1 86 ? -6.587 -1.713 17.589 1.00 90.88 86 ALA A C 1
ATOM 686 O O . ALA A 1 86 ? -6.755 -0.909 18.504 1.00 90.88 86 ALA A O 1
ATOM 687 N N . ASN A 1 87 ? -5.893 -2.845 17.749 1.00 92.25 87 ASN A N 1
ATOM 688 C CA . ASN A 1 87 ? -5.323 -3.259 19.032 1.00 92.25 87 ASN A CA 1
ATOM 689 C C . ASN A 1 87 ? -4.224 -2.308 19.520 1.00 92.25 87 ASN A C 1
ATOM 691 O O . ASN A 1 87 ? -4.180 -1.984 20.706 1.00 92.25 87 ASN A O 1
ATOM 695 N N . TYR A 1 88 ? -3.354 -1.841 18.620 1.00 92.25 88 TYR A N 1
ATOM 696 C CA . TYR A 1 88 ? -2.330 -0.852 18.958 1.00 92.25 88 TYR A CA 1
ATOM 697 C C . TYR A 1 88 ? -2.970 0.491 19.335 1.00 92.25 88 TYR A C 1
ATOM 699 O O . TYR A 1 88 ? -2.645 1.080 20.367 1.00 92.25 88 TYR A O 1
ATOM 707 N N . TYR A 1 89 ? -3.973 0.927 18.567 1.00 93.25 89 TYR A N 1
ATOM 708 C CA . TYR A 1 89 ? -4.675 2.185 18.811 1.00 93.25 89 TYR A CA 1
ATOM 709 C C . TYR A 1 89 ? -5.405 2.232 20.162 1.00 93.25 89 TYR A C 1
ATOM 711 O O . TYR A 1 89 ? -5.648 3.319 20.679 1.00 93.25 89 TYR A O 1
ATOM 719 N N . LEU A 1 90 ? -5.729 1.096 20.792 1.00 91.75 90 LEU A N 1
ATOM 720 C CA . LEU A 1 90 ? -6.296 1.097 22.149 1.00 91.75 90 LEU A CA 1
ATOM 721 C C . LEU A 1 90 ? -5.349 1.740 23.169 1.00 91.75 90 LEU A C 1
ATOM 723 O O . LEU A 1 90 ? -5.811 2.484 24.034 1.00 91.75 90 LEU A O 1
ATOM 727 N N . ARG A 1 91 ? -4.041 1.494 23.039 1.00 91.25 91 ARG A N 1
ATOM 728 C CA . ARG A 1 91 ? -3.015 1.920 24.007 1.00 91.25 91 ARG A CA 1
ATOM 729 C C . ARG A 1 91 ? -2.283 3.199 23.606 1.00 91.25 91 ARG A C 1
ATOM 731 O O . ARG A 1 91 ? -1.678 3.829 24.461 1.00 91.25 91 ARG A O 1
ATOM 738 N N . HIS A 1 92 ? -2.379 3.589 22.338 1.00 93.88 92 HIS A N 1
ATOM 739 C CA . HIS A 1 92 ? -1.630 4.703 21.758 1.00 93.88 92 HIS A CA 1
ATOM 740 C C . HIS A 1 92 ? -2.540 5.808 21.210 1.00 93.88 92 HIS A C 1
ATOM 742 O O . HIS A 1 92 ? -3.764 5.642 21.085 1.00 93.88 92 HIS A O 1
ATOM 748 N N . SER A 1 93 ? -1.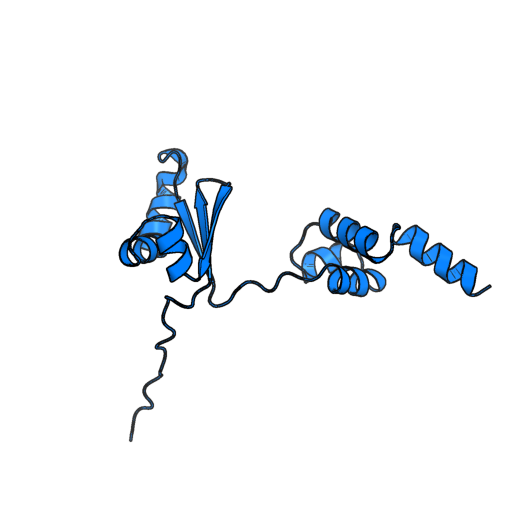951 6.959 20.887 1.00 93.19 93 SER A N 1
ATOM 749 C CA . SER A 1 93 ? -2.668 8.044 20.207 1.00 93.19 93 SER A CA 1
ATOM 750 C C . SER A 1 93 ? -2.900 7.737 18.718 1.00 93.19 93 SER A C 1
ATOM 752 O O . SER A 1 93 ? -2.330 6.802 18.146 1.00 93.19 93 SER A O 1
ATOM 754 N N . THR A 1 94 ? -3.766 8.519 18.063 1.00 91.69 94 THR A N 1
ATOM 755 C CA . THR A 1 94 ? -3.993 8.408 16.610 1.00 91.69 94 THR A CA 1
ATOM 756 C C . THR A 1 94 ? -2.729 8.713 15.815 1.00 91.69 94 THR A C 1
ATOM 758 O O . THR A 1 94 ? -2.467 8.017 14.840 1.00 91.69 94 THR A O 1
ATOM 761 N N . GLY A 1 95 ? -1.965 9.730 16.231 1.00 90.62 95 GLY A N 1
ATOM 762 C CA . GLY A 1 95 ? -0.718 10.142 15.585 1.00 90.62 95 GLY A CA 1
ATOM 763 C C . GLY A 1 95 ? 0.352 9.061 15.683 1.00 90.62 95 GLY A C 1
ATOM 764 O O . GLY A 1 95 ? 0.841 8.596 14.661 1.00 90.62 95 GLY A O 1
ATOM 765 N N . GLU A 1 96 ? 0.604 8.557 16.893 1.00 91.69 96 GLU A N 1
ATOM 766 C CA . GLU A 1 96 ? 1.575 7.474 17.119 1.00 91.69 96 GLU A CA 1
ATOM 767 C C . GLU A 1 96 ? 1.225 6.210 16.328 1.00 91.69 96 GLU A C 1
ATOM 769 O O . GLU A 1 96 ? 2.095 5.548 15.770 1.00 91.69 96 GLU A O 1
ATOM 774 N N . THR A 1 97 ? -0.064 5.865 16.257 1.00 91.69 97 THR A N 1
ATOM 775 C CA . THR A 1 97 ? -0.515 4.696 15.492 1.00 91.69 97 THR A CA 1
ATOM 776 C C . THR A 1 97 ? -0.348 4.913 13.985 1.00 91.69 97 THR A C 1
ATOM 778 O O . THR A 1 97 ? 0.041 3.992 13.267 1.00 91.69 97 THR A O 1
ATOM 781 N N . ALA A 1 98 ? -0.643 6.120 13.498 1.00 91.31 98 ALA A N 1
ATOM 782 C CA . ALA A 1 98 ? -0.482 6.490 12.096 1.00 91.31 98 ALA A CA 1
ATOM 783 C C . ALA A 1 98 ? 0.989 6.421 11.663 1.00 91.31 98 ALA A C 1
ATOM 785 O O . ALA A 1 98 ? 1.287 5.824 10.629 1.00 91.31 98 ALA A O 1
ATOM 786 N N . GLU A 1 99 ? 1.899 6.945 12.485 1.00 90.50 99 GLU A N 1
ATOM 787 C CA . GLU A 1 99 ? 3.344 6.880 12.251 1.00 90.50 99 GLU A CA 1
ATOM 788 C C . GLU A 1 99 ? 3.866 5.442 12.313 1.00 90.50 99 GLU A C 1
ATOM 790 O O . GLU A 1 99 ? 4.550 4.999 11.391 1.00 90.50 99 GLU A O 1
ATOM 795 N N . HIS A 1 100 ? 3.477 4.677 13.339 1.00 88.12 100 HIS A N 1
ATOM 796 C CA . HIS A 1 100 ? 3.932 3.295 13.517 1.00 88.12 100 HIS A CA 1
ATOM 797 C C . HIS A 1 100 ? 3.574 2.393 12.326 1.00 88.12 100 HIS A C 1
ATOM 799 O O . HIS A 1 100 ? 4.353 1.523 11.940 1.00 88.12 100 HIS A O 1
ATOM 805 N N . TYR A 1 101 ? 2.402 2.609 11.726 1.00 88.50 101 TYR A N 1
ATOM 806 C CA . TYR A 1 101 ? 1.912 1.822 10.593 1.00 88.50 101 TYR A CA 1
ATOM 807 C C . TYR A 1 101 ? 2.052 2.518 9.235 1.00 88.50 101 TYR A C 1
ATOM 809 O O . TYR A 1 101 ? 1.554 1.987 8.240 1.00 88.50 101 TYR A O 1
ATOM 817 N N . ASN A 1 102 ? 2.708 3.684 9.188 1.00 87.69 102 ASN A N 1
ATOM 818 C CA . ASN A 1 102 ? 2.842 4.536 8.005 1.00 87.69 102 ASN A CA 1
ATOM 819 C C . ASN A 1 102 ? 1.521 4.682 7.224 1.00 87.69 102 ASN A C 1
ATOM 821 O O . ASN A 1 102 ? 1.438 4.432 6.018 1.00 87.69 102 ASN A O 1
ATOM 825 N N . CYS A 1 103 ? 0.449 5.015 7.940 1.00 87.62 103 CYS A N 1
ATOM 826 C CA . CYS A 1 103 ? -0.893 5.139 7.383 1.00 87.62 103 CYS A CA 1
ATOM 827 C C . CYS A 1 103 ? -1.541 6.454 7.818 1.00 87.62 103 CYS A C 1
ATOM 829 O O . CYS A 1 103 ? -1.116 7.087 8.779 1.00 87.62 103 CYS A O 1
ATOM 831 N N . SER A 1 104 ? -2.584 6.893 7.112 1.00 91.19 104 SER A N 1
ATOM 832 C CA . SER A 1 104 ? -3.274 8.128 7.487 1.00 91.19 104 SER A CA 1
ATOM 833 C C . SER A 1 104 ? -4.073 7.956 8.781 1.00 91.19 104 SER A C 1
ATOM 835 O O . SER A 1 104 ? -4.640 6.895 9.052 1.00 91.19 104 SER A O 1
ATOM 837 N N . THR A 1 1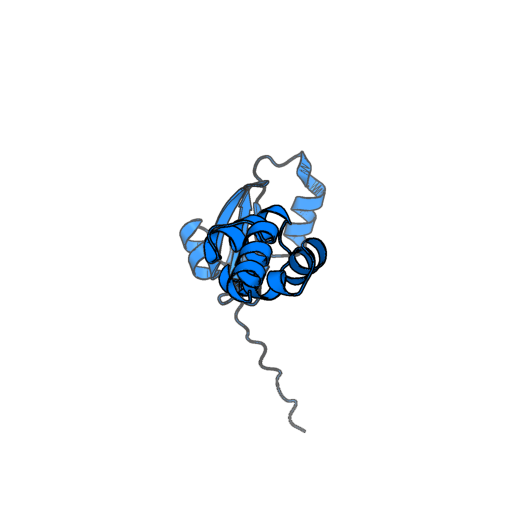05 ? -4.216 9.033 9.553 1.00 91.94 105 THR A N 1
ATOM 838 C CA . THR A 1 105 ? -5.055 9.055 10.767 1.00 91.94 105 THR A CA 1
ATOM 839 C C . THR A 1 105 ? -6.505 8.645 10.481 1.00 91.94 105 THR A C 1
ATOM 841 O O . THR A 1 105 ? -7.127 7.936 11.273 1.00 91.94 105 THR A O 1
ATOM 844 N N . ALA A 1 106 ? -7.031 9.003 9.305 1.00 93.06 106 ALA A N 1
ATOM 845 C CA . ALA A 1 106 ? -8.338 8.553 8.828 1.00 93.06 106 ALA A CA 1
ATOM 846 C C . ALA A 1 106 ? -8.412 7.022 8.669 1.00 93.06 106 ALA A C 1
ATOM 848 O O . ALA A 1 106 ? -9.426 6.411 9.017 1.00 93.06 106 ALA A O 1
ATOM 849 N N . THR A 1 107 ? -7.331 6.393 8.195 1.00 91.75 107 THR A N 1
ATOM 850 C CA . THR A 1 107 ? -7.230 4.932 8.054 1.00 91.75 107 THR A CA 1
ATOM 851 C C . THR A 1 107 ? -7.254 4.244 9.415 1.00 91.75 107 THR A C 1
ATOM 853 O O . THR A 1 107 ? -7.996 3.277 9.585 1.00 91.75 107 THR A O 1
ATOM 856 N N . VAL A 1 108 ? -6.543 4.786 10.409 1.00 92.50 108 VAL A N 1
ATOM 857 C CA . VAL A 1 108 ? -6.558 4.277 11.794 1.00 92.50 108 VAL A CA 1
ATOM 858 C C . VAL A 1 108 ? -7.980 4.276 12.364 1.00 92.50 108 VAL A C 1
ATOM 860 O O . VAL A 1 108 ? -8.472 3.241 12.816 1.00 92.50 108 VAL A O 1
ATOM 863 N N . CYS A 1 109 ? -8.684 5.410 12.277 1.00 92.50 109 CYS A N 1
ATOM 864 C CA . CYS A 1 109 ? -10.062 5.532 12.762 1.00 92.50 109 CYS A CA 1
ATOM 865 C C . CYS A 1 109 ? -11.026 4.583 12.035 1.00 92.50 109 CYS A C 1
ATOM 867 O O . CYS A 1 109 ? -11.901 3.978 12.662 1.00 92.50 109 CYS A O 1
ATOM 869 N N . ARG A 1 110 ? -10.864 4.434 10.716 1.00 93.38 110 ARG A N 1
ATOM 870 C CA . ARG A 1 110 ? -11.659 3.509 9.903 1.00 93.38 110 ARG A CA 1
ATOM 871 C C . ARG A 1 110 ? -11.429 2.056 10.322 1.00 93.38 110 ARG A C 1
ATOM 873 O O . ARG A 1 110 ? -12.405 1.339 10.528 1.00 93.38 110 ARG A O 1
ATOM 880 N N . PHE A 1 111 ? -10.176 1.632 10.482 1.00 93.56 111 PHE A N 1
ATOM 881 C CA . PHE A 1 111 ? -9.842 0.274 10.921 1.00 93.56 111 PHE A CA 1
ATOM 882 C C . PHE A 1 111 ? -10.363 -0.020 12.324 1.00 93.56 111 PHE A C 1
ATOM 884 O O . PHE A 1 111 ? -10.921 -1.091 12.552 1.00 93.56 111 PHE A O 1
ATOM 891 N N . PHE A 1 112 ? -10.278 0.945 13.240 1.00 93.06 112 PHE A N 1
ATOM 892 C CA . PHE A 1 112 ? -10.831 0.781 14.581 1.00 93.06 112 PHE A CA 1
ATOM 893 C C . PHE A 1 112 ? -12.350 0.569 14.560 1.00 93.06 112 PHE A C 1
ATOM 895 O O . PHE A 1 112 ? -12.851 -0.384 15.159 1.00 93.06 112 PHE A O 1
ATOM 902 N N . ARG A 1 113 ? -13.084 1.398 13.803 1.00 93.44 113 ARG A N 1
ATOM 903 C CA . ARG A 1 113 ? -14.537 1.238 13.620 1.00 93.44 113 ARG A CA 1
ATOM 904 C C . ARG A 1 113 ? -14.894 -0.086 12.952 1.00 93.44 113 ARG A C 1
ATOM 906 O O . ARG A 1 113 ? -15.889 -0.691 13.322 1.00 93.44 113 ARG A O 1
ATOM 913 N N . GLN A 1 114 ? -14.088 -0.552 12.003 1.00 92.12 114 GLN A N 1
ATOM 914 C CA . GLN A 1 114 ? -14.312 -1.836 11.340 1.00 92.12 114 GLN A CA 1
ATOM 915 C C . GLN A 1 114 ? -14.183 -3.024 12.308 1.00 92.12 114 GLN A C 1
ATOM 917 O O . GLN A 1 114 ? -14.891 -4.013 12.150 1.00 92.12 114 GLN A O 1
ATOM 922 N N . VAL A 1 115 ? -13.289 -2.940 13.297 1.00 93.38 115 VAL A N 1
ATOM 923 C CA . VAL A 1 115 ? -13.046 -4.027 14.261 1.00 93.38 115 VAL A CA 1
ATOM 924 C C . VAL A 1 115 ? -14.015 -3.978 15.443 1.00 93.38 115 VAL A C 1
ATOM 926 O O . VAL A 1 115 ? -14.526 -5.019 15.848 1.00 93.38 115 VAL A O 1
ATOM 929 N N . HIS A 1 116 ? -14.275 -2.791 15.996 1.00 89.81 116 HIS A N 1
ATOM 930 C CA . HIS A 1 116 ? -15.056 -2.628 17.230 1.00 89.81 116 HIS A CA 1
ATOM 931 C C . HIS A 1 116 ? -16.477 -2.088 17.013 1.00 89.81 116 HIS A C 1
ATOM 933 O O . HIS A 1 116 ? -17.258 -2.020 17.960 1.00 89.81 116 HIS A O 1
ATOM 939 N N . GLY A 1 117 ? -16.825 -1.681 15.790 1.00 91.56 117 GLY A N 1
ATOM 940 C CA . GLY A 1 117 ? -18.145 -1.148 15.436 1.00 91.56 117 GLY A CA 1
ATOM 941 C C . GLY A 1 117 ? -18.425 0.280 15.923 1.00 91.56 117 GLY A C 1
ATOM 942 O O . GLY A 1 117 ? -19.491 0.817 15.640 1.00 91.56 117 GLY A O 1
ATOM 943 N N . CYS A 1 118 ? -17.504 0.916 16.650 1.00 90.38 118 CYS A N 1
ATOM 944 C CA . CYS A 1 118 ? -17.694 2.245 17.235 1.00 90.38 118 CYS A CA 1
ATOM 945 C C . CYS A 1 118 ? -16.398 3.072 17.258 1.00 90.38 118 CYS A C 1
ATOM 947 O O . CYS A 1 118 ? -15.330 2.607 16.850 1.00 90.38 118 CYS A O 1
ATOM 949 N N . SER A 1 119 ? -16.488 4.334 17.690 1.00 90.69 119 SER A N 1
ATOM 950 C CA . SER A 1 119 ? -15.304 5.174 17.915 1.00 90.69 119 SER A CA 1
ATOM 951 C C . SER A 1 119 ? -14.540 4.746 19.177 1.00 90.69 119 SER A C 1
ATOM 953 O O . SER A 1 119 ? -15.107 4.117 20.069 1.00 90.69 119 SER A O 1
ATOM 955 N N . LYS A 1 120 ? -13.255 5.121 19.289 1.00 87.75 120 LYS A N 1
ATOM 956 C CA . LYS A 1 120 ? -12.441 4.831 20.486 1.00 87.75 120 LYS A CA 1
ATOM 957 C C . LYS A 1 120 ? -13.067 5.401 21.761 1.00 87.75 120 LYS A C 1
ATOM 959 O O . LYS A 1 120 ? -13.085 4.718 22.775 1.00 87.75 120 LYS A O 1
ATOM 964 N N . TYR A 1 121 ? -13.632 6.605 21.687 1.00 87.94 121 TYR A N 1
ATOM 965 C CA . TYR A 1 121 ? -14.341 7.232 22.803 1.00 87.94 121 TYR A CA 1
ATOM 966 C C . TYR A 1 121 ? -15.515 6.366 23.291 1.00 87.94 121 TYR A C 1
ATOM 968 O O . TYR A 1 121 ? -15.517 5.924 24.434 1.00 87.94 121 TYR A O 1
ATOM 976 N N . GLN A 1 122 ? -16.429 6.001 22.384 1.00 89.62 122 GLN A N 1
ATOM 977 C CA . GLN A 1 122 ? -17.579 5.141 22.696 1.00 89.62 122 GLN A CA 1
ATOM 978 C C . GLN A 1 122 ? -17.160 3.748 23.184 1.00 89.62 122 GLN A C 1
ATOM 980 O O . GLN A 1 122 ? -17.860 3.113 23.970 1.00 89.62 122 GLN A O 1
ATOM 985 N N . TYR A 1 123 ? -16.037 3.232 22.681 1.00 89.62 123 TYR A N 1
ATOM 986 C CA . TYR A 1 123 ? -15.490 1.954 23.122 1.00 89.62 123 TYR A CA 1
ATOM 987 C C . TYR A 1 123 ? -15.036 2.008 24.584 1.00 89.62 123 TYR A C 1
ATOM 989 O O . TYR A 1 123 ? -15.345 1.096 25.350 1.00 89.62 123 TYR A O 1
ATOM 997 N N . LEU A 1 124 ? -14.336 3.076 24.974 1.00 87.25 124 LEU A N 1
ATOM 998 C CA . LEU A 1 124 ? -13.886 3.275 26.349 1.00 87.25 124 LEU A CA 1
ATOM 999 C C . LEU A 1 124 ? -15.076 3.484 27.292 1.00 87.25 124 LEU A C 1
ATOM 1001 O O . LEU A 1 124 ? -15.139 2.810 28.315 1.00 87.25 124 LEU A O 1
ATOM 1005 N N . GLU A 1 125 ? -16.069 4.297 26.919 1.00 88.75 125 GLU A N 1
ATOM 1006 C CA . GLU A 1 125 ? -17.299 4.468 27.715 1.00 88.75 125 GLU A CA 1
ATOM 1007 C C . GLU A 1 125 ? -18.003 3.134 28.001 1.00 88.75 125 GLU A C 1
ATOM 1009 O O . GLU A 1 125 ? -18.355 2.847 29.143 1.00 88.75 125 GLU A O 1
ATOM 1014 N N . LYS A 1 126 ? -18.149 2.270 26.987 1.00 84.69 126 LYS A N 1
ATOM 1015 C CA . LYS A 1 126 ? -18.747 0.933 27.154 1.00 84.69 126 LYS A CA 1
ATOM 1016 C C . LYS A 1 126 ? -17.929 0.006 28.053 1.00 84.69 126 LYS A C 1
ATOM 1018 O O . LYS A 1 126 ? -18.504 -0.895 28.656 1.00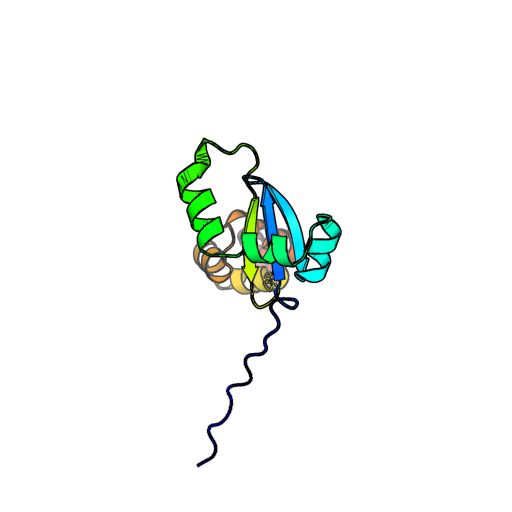 84.69 126 LYS A O 1
ATOM 1023 N N . GLN A 1 127 ? -16.608 0.167 28.099 1.00 83.62 127 GLN A N 1
ATOM 1024 C CA . GLN A 1 127 ? -15.744 -0.609 28.993 1.00 83.62 127 GLN A CA 1
ATOM 1025 C C . GLN A 1 127 ? -15.939 -0.163 30.445 1.00 83.62 127 GLN A C 1
ATOM 1027 O O . GLN A 1 127 ? -16.159 -1.011 31.305 1.00 83.62 127 GLN A O 1
ATOM 1032 N N . TYR A 1 128 ? -15.960 1.148 30.701 1.00 78.00 128 TYR A N 1
ATOM 1033 C CA . TYR A 1 128 ? -16.240 1.693 32.034 1.00 78.00 128 TYR A CA 1
ATOM 1034 C C . TYR A 1 128 ? -17.656 1.347 32.517 1.00 78.00 128 TYR A C 1
ATOM 1036 O O . TYR A 1 128 ? -17.829 0.943 33.662 1.00 78.00 128 TYR A O 1
ATOM 1044 N N . ALA A 1 129 ? -18.660 1.413 31.638 1.00 73.88 129 ALA A N 1
ATOM 1045 C CA . ALA A 1 129 ? -20.045 1.061 31.965 1.00 73.88 129 ALA A CA 1
ATOM 1046 C C . ALA A 1 129 ? -20.282 -0.442 32.210 1.00 73.88 129 ALA A C 1
ATOM 1048 O O . ALA A 1 129 ? -21.336 -0.806 32.708 1.00 73.88 129 ALA A O 1
ATOM 1049 N N . LYS A 1 130 ? -19.343 -1.317 31.825 1.00 71.19 130 LYS A N 1
ATOM 1050 C CA . LYS A 1 130 ? -19.389 -2.760 32.123 1.00 71.19 130 LYS A CA 1
ATOM 1051 C C . LYS A 1 130 ? -18.672 -3.138 33.419 1.00 71.19 130 LYS A C 1
ATOM 1053 O O . LYS A 1 130 ? -18.808 -4.275 33.857 1.00 71.19 130 LYS A O 1
ATOM 1058 N N . GLN A 1 131 ? -17.829 -2.249 33.945 1.00 61.78 131 GLN A N 1
ATOM 1059 C CA . GLN A 1 131 ? -17.070 -2.477 35.178 1.00 61.78 131 GLN A CA 1
ATOM 1060 C C . GLN A 1 131 ? -17.794 -1.957 36.426 1.00 61.78 131 GLN A C 1
ATOM 1062 O O . GLN A 1 131 ? -17.454 -2.391 37.523 1.00 61.78 131 GLN A O 1
ATOM 1067 N N . ASN A 1 132 ? -18.769 -1.062 36.245 1.00 52.12 132 ASN A N 1
ATOM 1068 C CA . ASN A 1 132 ? -19.754 -0.667 37.256 1.00 52.12 132 ASN A CA 1
ATOM 1069 C C . ASN A 1 132 ? -21.023 -1.509 37.116 1.00 52.12 132 ASN A C 1
ATOM 1071 O O . ASN A 1 132 ? -21.693 -1.708 38.150 1.00 52.12 132 ASN A O 1
#

Radius of gyration: 21.82 Å; chains: 1; bounding box: 62×38×59 Å

Secondary structure (DSSP, 8-state):
-----------TTSSEEEEEETTEEEEEEEHHHHHHHTT--HHHHHHHTSHHHHHHHHHTTTT-TT-EEEEEESS---PPPHHHHHHHHHHS-HHHHHHHTT--HHHHHHHHHHHHSS-HHHHHHHHHHHH-

Organism: NCBI:txid1130798

pLDDT: mean 81.77, std 14.02, range [35.88, 93.88]

Foldseek 3Di:
DDDPDPPPPLPLQQWWKWKAFVPRTDDTGGLVVRCVSVVHDSVVVVVLVDPVVVVVCVVCVPPDRGDMHMDTGSDDPPQDQLVNLLVVCLVDPLVVSCVVRVHDSVSSQVSNCVVPVDGSVVVVVVVVVVVD